Protein AF-A0A5J4P7X7-F1 (afdb_monomer_lite)

InterPro domains:
  IPR032625 Peptidase M64, N-terminal [PF16217] (22-100)
  IPR038171 Peptidase M64, N-terminal domain superfamily [G3DSA:2.60.40.3250] (19-101)

Secondary structure (DSSP, 8-state):
-HHHHHHHHHHHHHS----PPPHHHH--SSEEEEEEEEEE-SS-EEEEEEEEEEESS--S-SSSTT--SS--SEEEEEE-TTT--EEEEEEE--HHHHHT-

Structure (mmCIF, N/CA/C/O backbone):
data_AF-A0A5J4P7X7-F1
#
_entry.id   AF-A0A5J4P7X7-F1
#
loop_
_atom_site.group_PDB
_atom_site.id
_atom_site.type_symbol
_atom_site.label_atom_id
_atom_site.label_alt_id
_atom_site.label_comp_id
_atom_site.label_asym_id
_atom_site.label_entity_id
_atom_site.label_seq_id
_atom_site.pdbx_PDB_ins_code
_atom_site.Cartn_x
_atom_site.Cartn_y
_atom_site.Cartn_z
_atom_site.occupancy
_atom_site.B_iso_or_equiv
_atom_site.auth_seq_id
_atom_site.auth_comp_id
_atom_site.auth_asym_id
_atom_site.auth_atom_id
_atom_site.pdbx_PDB_model_num
ATOM 1 N N . MET A 1 1 ? -49.005 22.487 2.666 1.00 60.72 1 MET A N 1
ATOM 2 C CA . MET A 1 1 ? -48.040 22.102 3.723 1.00 60.72 1 MET A CA 1
ATOM 3 C C . MET A 1 1 ? -47.809 20.592 3.792 1.00 60.72 1 MET A C 1
ATOM 5 O O . MET A 1 1 ? -46.664 20.179 3.690 1.00 60.72 1 MET A O 1
ATOM 9 N N . THR A 1 2 ? -48.849 19.756 3.856 1.00 64.19 2 THR A N 1
ATOM 10 C CA . THR A 1 2 ? -48.732 18.281 3.937 1.00 64.19 2 THR A CA 1
ATOM 11 C C . THR A 1 2 ? -47.931 17.633 2.801 1.00 64.19 2 THR A C 1
ATOM 13 O O . THR A 1 2 ? -47.050 16.832 3.073 1.00 64.19 2 THR A O 1
ATOM 16 N N . LYS A 1 3 ? -48.134 18.042 1.539 1.00 64.25 3 LYS A N 1
ATOM 17 C CA . LYS A 1 3 ? -47.397 17.488 0.378 1.00 64.25 3 LYS A CA 1
ATOM 18 C C . LYS A 1 3 ? -45.883 17.761 0.394 1.00 64.25 3 LYS A C 1
ATOM 20 O O . LYS A 1 3 ? -45.121 16.988 -0.177 1.00 64.25 3 LYS A O 1
ATOM 25 N N . ILE A 1 4 ? -45.452 18.861 1.018 1.00 74.75 4 ILE A N 1
ATOM 26 C CA . ILE A 1 4 ? -44.027 19.205 1.170 1.00 74.75 4 ILE A CA 1
ATOM 27 C C . ILE A 1 4 ? -43.399 18.305 2.234 1.00 74.75 4 ILE A C 1
ATOM 29 O O . ILE A 1 4 ? -42.328 17.750 2.012 1.00 74.75 4 ILE A O 1
ATOM 33 N N . LEU A 1 5 ? -44.116 18.083 3.338 1.00 73.12 5 LEU A N 1
ATOM 34 C CA . LEU A 1 5 ? -43.684 17.200 4.417 1.00 73.12 5 LEU A CA 1
ATOM 35 C C . LEU A 1 5 ? -43.498 15.754 3.927 1.00 73.12 5 LEU A C 1
ATOM 37 O O . LEU A 1 5 ? -42.490 15.124 4.231 1.00 73.12 5 LEU A O 1
ATOM 41 N N . THR A 1 6 ? -44.412 15.257 3.085 1.00 76.69 6 THR A N 1
ATOM 42 C CA . THR A 1 6 ? -44.307 13.911 2.495 1.00 76.69 6 THR A CA 1
ATOM 43 C C . THR A 1 6 ? -43.073 13.759 1.598 1.00 76.69 6 THR A C 1
ATOM 45 O O . THR A 1 6 ? -42.433 12.713 1.616 1.00 76.69 6 THR A O 1
ATOM 48 N N . ARG A 1 7 ? -42.701 14.800 0.837 1.00 79.62 7 ARG A N 1
ATOM 49 C CA . ARG A 1 7 ? -41.510 14.775 -0.034 1.00 79.62 7 ARG A CA 1
ATOM 50 C C . ARG A 1 7 ? -40.202 14.788 0.762 1.00 79.62 7 ARG A C 1
ATOM 52 O O . ARG A 1 7 ? -39.274 14.089 0.379 1.00 79.62 7 ARG A O 1
ATOM 59 N N . ILE A 1 8 ? -40.144 15.528 1.872 1.00 80.56 8 ILE A N 1
ATOM 60 C CA . ILE A 1 8 ? -38.971 15.555 2.767 1.00 80.56 8 ILE A CA 1
ATOM 61 C C . ILE A 1 8 ? -38.749 14.181 3.412 1.00 80.56 8 ILE A C 1
ATOM 63 O O . ILE A 1 8 ? -37.622 13.694 3.442 1.00 80.56 8 ILE A O 1
ATOM 67 N N . ILE A 1 9 ? -39.823 13.526 3.864 1.00 80.62 9 ILE A N 1
ATOM 68 C CA . ILE A 1 9 ? -39.752 12.176 4.444 1.00 80.62 9 ILE A CA 1
ATOM 69 C C . ILE A 1 9 ? -39.254 11.161 3.405 1.00 80.62 9 ILE A C 1
ATOM 71 O O . ILE A 1 9 ? -38.393 10.346 3.719 1.00 80.62 9 ILE A O 1
ATOM 75 N N . LEU A 1 10 ? -39.724 11.246 2.154 1.00 77.56 10 LEU A N 1
ATOM 76 C CA . LEU A 1 10 ? -39.274 10.354 1.079 1.00 77.56 10 LEU A CA 1
ATOM 77 C C . LEU A 1 10 ? -37.773 10.506 0.766 1.00 77.56 10 LEU A C 1
ATOM 79 O O . LEU A 1 10 ? -37.107 9.517 0.480 1.00 77.56 10 LEU A O 1
ATOM 83 N N . ILE A 1 11 ? -37.240 11.732 0.843 1.00 77.81 11 ILE A N 1
ATOM 84 C CA . ILE A 1 11 ? -35.809 12.013 0.647 1.00 77.81 11 ILE A CA 1
ATOM 85 C C . ILE A 1 11 ? -34.979 11.452 1.809 1.00 77.81 11 ILE A C 1
ATOM 87 O O . ILE A 1 11 ? -33.916 10.893 1.561 1.00 77.81 11 ILE A O 1
ATOM 91 N N . LEU A 1 12 ? -35.471 11.536 3.052 1.00 72.19 12 LEU A N 1
ATOM 92 C CA . LEU A 1 12 ? -34.771 10.992 4.223 1.00 72.19 12 LEU A CA 1
ATOM 93 C C . LEU A 1 12 ? -34.607 9.464 4.163 1.00 72.19 12 LEU A C 1
ATOM 95 O O . LEU A 1 12 ? -33.569 8.956 4.567 1.00 72.19 12 LEU A O 1
ATOM 99 N N . PHE A 1 13 ? -35.599 8.742 3.632 1.00 69.81 13 PHE A N 1
ATOM 100 C CA . PHE A 1 13 ? -35.533 7.283 3.453 1.00 69.81 13 PHE A CA 1
ATOM 101 C C . PHE A 1 13 ? -34.703 6.842 2.235 1.00 69.81 13 PHE A C 1
ATOM 103 O O . PHE A 1 13 ? -34.336 5.675 2.143 1.00 69.81 13 PHE A O 1
ATOM 110 N N . ALA A 1 14 ? -34.408 7.751 1.299 1.00 67.31 14 ALA A N 1
ATOM 111 C CA . ALA A 1 14 ? -33.582 7.465 0.124 1.00 67.31 14 ALA A CA 1
ATOM 112 C C . ALA A 1 14 ? -32.073 7.606 0.396 1.00 67.31 14 ALA A C 1
ATOM 114 O O . ALA A 1 14 ? -31.260 7.215 -0.444 1.00 67.31 14 ALA A O 1
ATOM 115 N N . VAL A 1 15 ? -31.684 8.154 1.553 1.00 62.66 15 VAL A N 1
ATOM 116 C CA . VAL A 1 15 ? -30.288 8.171 1.993 1.00 62.66 15 VAL A CA 1
ATOM 117 C C . VAL A 1 15 ? -29.965 6.776 2.531 1.00 62.66 15 VAL A C 1
ATOM 119 O O . VAL A 1 15 ? -30.226 6.477 3.691 1.00 62.66 15 VAL A O 1
ATOM 122 N N . GLY A 1 16 ? -29.477 5.892 1.658 1.00 59.31 16 GLY A N 1
ATOM 123 C CA . GLY A 1 16 ? -28.969 4.577 2.060 1.00 59.31 16 GLY A CA 1
ATOM 124 C C . GLY A 1 16 ? -27.842 4.695 3.090 1.00 59.31 16 GLY A C 1
ATOM 125 O O . GLY A 1 16 ? -27.283 5.777 3.273 1.00 59.31 16 GLY A O 1
ATOM 126 N N . ASP A 1 17 ? -27.511 3.588 3.758 1.00 54.94 17 ASP A N 1
ATOM 127 C CA . ASP A 1 17 ? -26.474 3.546 4.791 1.00 54.94 17 ASP A CA 1
ATOM 128 C C . ASP A 1 17 ? -25.159 4.159 4.285 1.00 54.94 17 ASP A C 1
ATOM 130 O O . ASP A 1 17 ? -24.420 3.569 3.494 1.00 54.94 17 ASP A O 1
ATOM 134 N N . ILE A 1 18 ? -24.854 5.371 4.757 1.00 59.84 18 ILE A N 1
ATOM 135 C CA . ILE A 1 18 ? -23.549 6.011 4.579 1.00 59.84 18 ILE A CA 1
ATOM 136 C C . ILE A 1 18 ? -22.603 5.327 5.570 1.00 59.84 18 ILE A C 1
ATOM 138 O O . ILE A 1 18 ? -22.269 5.859 6.628 1.00 59.84 18 ILE A O 1
ATOM 142 N N . SER A 1 19 ? -22.219 4.091 5.265 1.00 63.44 19 SER A N 1
ATOM 143 C CA . SER A 1 19 ? -21.246 3.347 6.057 1.00 63.44 19 SER A CA 1
ATOM 144 C C . SER A 1 19 ? -19.840 3.728 5.607 1.00 63.44 19 SER A C 1
ATOM 146 O O . SER A 1 19 ? -19.344 3.272 4.579 1.00 63.44 19 SER A O 1
ATOM 148 N N . ALA A 1 20 ? -19.183 4.585 6.384 1.00 74.00 20 ALA A N 1
ATOM 149 C CA . ALA A 1 20 ? -17.744 4.772 6.267 1.00 74.00 20 ALA A CA 1
ATOM 150 C C . ALA A 1 20 ? -17.026 3.581 6.918 1.00 74.00 20 ALA A C 1
ATOM 152 O O . ALA A 1 20 ? -17.395 3.161 8.015 1.00 74.00 20 ALA A O 1
ATOM 153 N N . GLN A 1 21 ? -15.984 3.057 6.267 1.00 87.00 21 GLN A N 1
ATOM 154 C CA . GLN A 1 21 ? -15.155 2.004 6.853 1.00 87.00 21 GLN A CA 1
ATOM 155 C C . GLN A 1 21 ? -14.533 2.497 8.164 1.00 87.00 21 GLN A C 1
ATOM 157 O O . GLN A 1 21 ? -13.897 3.557 8.196 1.00 87.00 21 GLN A O 1
ATOM 162 N N . ASN A 1 22 ? -14.684 1.717 9.234 1.00 92.88 22 ASN A N 1
ATOM 163 C CA . ASN A 1 22 ? -14.021 2.003 10.497 1.00 92.88 22 ASN A CA 1
ATOM 164 C C . ASN A 1 22 ? -12.590 1.447 10.465 1.00 92.88 22 ASN A C 1
ATOM 166 O O . ASN A 1 22 ? -12.374 0.273 10.176 1.00 92.88 22 ASN A O 1
ATOM 170 N N . PHE A 1 23 ? -11.603 2.283 10.791 1.00 95.94 23 PHE A N 1
ATOM 171 C CA . PHE A 1 23 ? -10.198 1.879 10.850 1.00 95.94 23 PHE A CA 1
ATOM 172 C C . PHE A 1 23 ? -9.975 0.644 11.738 1.00 95.94 23 PHE A C 1
ATOM 174 O O . PHE A 1 23 ? -9.254 -0.272 11.349 1.00 95.94 23 PHE A O 1
ATOM 181 N N . THR A 1 24 ? -10.625 0.582 12.904 1.00 96.81 24 THR A N 1
ATOM 182 C CA . THR A 1 24 ? -10.399 -0.494 13.884 1.00 96.81 24 THR A CA 1
ATOM 183 C C . THR A 1 24 ? -11.018 -1.836 13.492 1.00 96.81 24 THR A C 1
ATOM 185 O O . THR A 1 24 ? -10.823 -2.812 14.205 1.00 96.81 24 THR A O 1
ATOM 188 N N . GLU A 1 25 ? -11.777 -1.898 12.395 1.00 96.25 25 GLU A N 1
ATOM 189 C CA . GLU A 1 25 ? -12.351 -3.149 11.883 1.00 96.25 25 GLU A CA 1
ATOM 190 C C . GLU A 1 25 ? -11.269 -4.068 11.294 1.00 96.25 25 GLU A C 1
ATOM 192 O O . GLU A 1 25 ? -11.331 -5.279 11.473 1.00 96.25 25 GLU A O 1
ATOM 197 N N . TYR A 1 26 ? -10.246 -3.489 10.650 1.00 97.06 26 TYR A N 1
ATOM 198 C CA . TYR A 1 26 ? -9.184 -4.245 9.970 1.00 97.06 26 TYR A CA 1
ATOM 199 C C . TYR A 1 26 ? -7.770 -3.904 10.447 1.00 97.06 26 TYR A C 1
ATOM 201 O O . TYR A 1 26 ? -6.840 -4.666 10.182 1.00 97.06 26 TYR A O 1
ATOM 209 N N . PHE A 1 27 ? -7.576 -2.767 11.125 1.00 98.12 27 PHE A N 1
ATOM 210 C CA . PHE A 1 27 ? -6.245 -2.249 11.437 1.00 98.12 27 PHE A CA 1
ATOM 211 C C . PHE A 1 27 ? -6.020 -2.058 12.936 1.00 98.12 27 PHE A C 1
ATOM 213 O O . PHE A 1 27 ? -6.871 -1.556 13.670 1.00 98.12 27 PHE A O 1
ATOM 220 N N . THR A 1 28 ? -4.806 -2.391 13.374 1.00 98.19 28 THR A N 1
ATOM 221 C CA . THR A 1 28 ? -4.260 -1.951 14.664 1.00 98.19 28 THR A CA 1
ATOM 222 C C . THR A 1 28 ? -3.572 -0.596 14.510 1.00 98.19 28 THR A C 1
ATOM 224 O O . THR A 1 28 ? -3.151 -0.248 13.409 1.00 98.19 28 THR A O 1
ATOM 227 N N . ASP A 1 29 ? -3.365 0.142 15.604 1.00 98.44 29 ASP A N 1
ATOM 228 C CA . ASP A 1 29 ? -2.601 1.401 15.593 1.00 98.44 29 ASP A CA 1
ATOM 229 C C . ASP A 1 29 ? -1.082 1.162 15.492 1.00 98.44 29 ASP A C 1
ATOM 231 O O . ASP A 1 29 ? -0.322 1.439 16.415 1.00 98.44 29 ASP A O 1
ATOM 235 N N . LYS A 1 30 ? -0.657 0.560 14.379 1.00 98.56 30 LYS A N 1
ATOM 236 C CA . LYS A 1 30 ? 0.725 0.251 13.993 1.00 98.56 30 LYS A CA 1
ATOM 237 C C . LYS A 1 30 ? 0.831 0.313 12.473 1.00 98.56 30 LYS A C 1
ATOM 239 O O . LYS A 1 30 ? -0.165 0.135 11.776 1.00 98.56 30 LYS A O 1
ATOM 244 N N . THR A 1 31 ? 2.035 0.521 11.949 1.00 98.88 31 THR A N 1
ATOM 245 C CA . THR A 1 31 ? 2.254 0.575 10.494 1.00 98.88 31 THR A CA 1
ATOM 246 C C . THR A 1 31 ? 2.936 -0.691 10.003 1.00 98.88 31 THR A C 1
ATOM 248 O O . THR A 1 31 ? 4.005 -1.036 10.503 1.00 98.88 31 THR A O 1
ATOM 251 N N . LEU A 1 32 ? 2.353 -1.336 8.990 1.00 98.75 32 LEU A N 1
ATOM 252 C CA . LEU A 1 32 ? 3.056 -2.291 8.137 1.00 98.75 32 LEU A CA 1
ATOM 253 C C . LEU A 1 32 ? 3.814 -1.501 7.067 1.00 98.75 32 LEU A C 1
ATOM 255 O O . LEU A 1 32 ? 3.203 -0.951 6.148 1.00 98.75 32 LEU A O 1
ATOM 259 N N . ARG A 1 33 ? 5.136 -1.425 7.203 1.00 98.81 33 ARG A N 1
ATOM 260 C CA . ARG A 1 33 ? 6.016 -0.909 6.157 1.00 98.81 33 ARG A CA 1
ATOM 261 C C . ARG A 1 33 ? 6.397 -2.070 5.245 1.00 98.81 33 ARG A C 1
ATOM 263 O O . ARG A 1 33 ? 6.797 -3.123 5.735 1.00 98.81 33 ARG A O 1
ATOM 270 N N . VAL A 1 34 ? 6.250 -1.864 3.941 1.00 98.81 34 VAL A N 1
ATOM 271 C CA . VAL A 1 34 ? 6.603 -2.848 2.918 1.00 98.81 34 VAL A CA 1
ATOM 272 C C . VAL A 1 34 ? 7.611 -2.214 1.983 1.00 9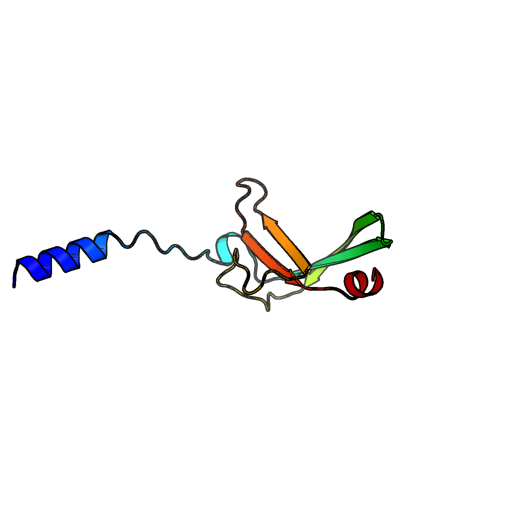8.81 34 VAL A C 1
ATOM 274 O O . VAL A 1 34 ? 7.278 -1.245 1.297 1.00 98.81 34 VAL A O 1
ATOM 277 N N . ASP A 1 35 ? 8.819 -2.758 1.976 1.00 98.81 35 ASP A N 1
ATOM 278 C CA . ASP A 1 35 ? 9.880 -2.326 1.080 1.00 98.81 35 ASP A CA 1
ATOM 279 C C . ASP A 1 35 ? 9.866 -3.233 -0.165 1.00 98.81 35 ASP A C 1
ATOM 281 O O . ASP A 1 35 ? 9.794 -4.463 -0.071 1.00 98.81 35 ASP A O 1
ATOM 285 N N . TYR A 1 36 ? 9.846 -2.610 -1.344 1.00 98.69 36 TYR A N 1
ATOM 286 C CA . TYR A 1 36 ? 9.795 -3.288 -2.638 1.00 98.69 36 TYR A CA 1
ATOM 287 C C . TYR A 1 36 ? 10.987 -2.883 -3.494 1.00 98.69 36 T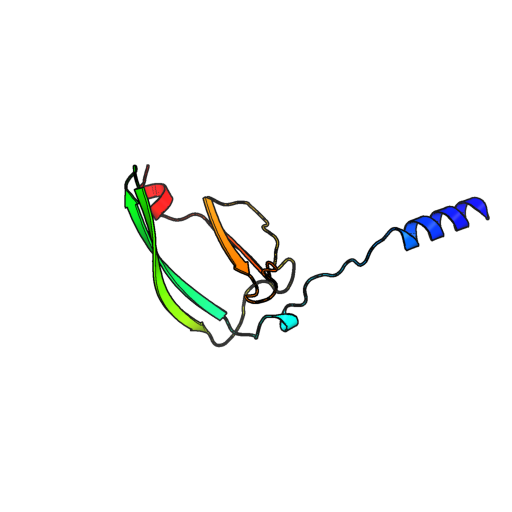YR A C 1
ATOM 289 O O . TYR A 1 36 ? 11.366 -1.711 -3.527 1.00 98.69 36 TYR A O 1
ATOM 297 N N . ILE A 1 37 ? 11.467 -3.827 -4.299 1.00 98.62 37 ILE A N 1
ATOM 298 C CA . ILE A 1 37 ? 12.424 -3.555 -5.368 1.00 98.62 37 ILE A CA 1
ATOM 299 C C . ILE A 1 37 ? 11.662 -3.543 -6.690 1.00 98.62 37 ILE A C 1
ATOM 301 O O . ILE A 1 37 ? 11.080 -4.550 -7.105 1.00 98.62 37 ILE A O 1
ATOM 305 N N . PHE A 1 38 ? 11.677 -2.393 -7.361 1.00 98.62 38 PHE A N 1
ATOM 306 C CA . PHE A 1 38 ? 11.213 -2.281 -8.741 1.00 98.62 38 PHE A CA 1
ATOM 307 C C . PHE A 1 38 ? 12.383 -2.553 -9.673 1.00 98.62 38 PHE A C 1
ATOM 309 O O . PHE A 1 38 ? 13.447 -1.948 -9.548 1.00 98.62 38 PHE A O 1
ATOM 316 N N . THR A 1 39 ? 12.187 -3.483 -10.596 1.00 98.19 39 THR A N 1
ATOM 317 C CA . THR A 1 39 ? 13.225 -3.942 -11.520 1.00 98.19 39 THR A CA 1
ATOM 318 C C . THR A 1 39 ? 12.706 -3.888 -12.942 1.00 98.19 39 THR A C 1
ATOM 320 O O . THR A 1 39 ? 11.499 -3.966 -13.173 1.00 98.19 39 THR A O 1
ATOM 323 N N . GLY A 1 40 ? 13.614 -3.786 -13.905 1.00 97.62 40 GLY A N 1
ATOM 324 C CA . GLY A 1 40 ? 13.248 -3.888 -15.306 1.00 97.62 40 GLY A CA 1
ATOM 325 C C . GLY A 1 40 ? 14.047 -2.979 -16.217 1.00 97.62 40 GLY A C 1
ATOM 326 O O . GLY A 1 40 ? 15.136 -2.517 -15.887 1.00 97.62 40 GLY A O 1
ATOM 327 N N . ASN A 1 41 ? 13.469 -2.755 -17.386 1.00 97.25 41 ASN A N 1
ATOM 328 C CA . ASN A 1 41 ? 13.908 -1.846 -18.437 1.00 97.25 41 ASN A CA 1
ATOM 329 C C . ASN A 1 41 ? 12.668 -1.392 -19.231 1.00 97.25 41 ASN A C 1
ATOM 331 O O . ASN A 1 41 ? 11.547 -1.732 -18.859 1.00 97.25 41 ASN A O 1
ATOM 335 N N . ALA A 1 42 ? 12.846 -0.673 -20.341 1.00 96.56 42 ALA A N 1
ATOM 336 C CA . ALA A 1 42 ? 11.737 -0.161 -21.155 1.00 96.56 42 ALA A CA 1
ATOM 337 C C . ALA A 1 42 ? 10.769 -1.238 -21.703 1.00 96.56 42 ALA A C 1
ATOM 339 O O . ALA A 1 42 ? 9.634 -0.921 -22.046 1.00 96.56 42 ALA A O 1
ATOM 340 N N . VAL A 1 43 ? 11.182 -2.509 -21.783 1.00 97.00 43 VAL A N 1
ATOM 341 C CA . VAL A 1 43 ? 10.370 -3.605 -22.348 1.00 97.00 43 VAL A CA 1
ATOM 342 C C . VAL A 1 43 ? 9.644 -4.407 -21.269 1.00 97.00 43 VAL A C 1
ATOM 344 O O . VAL A 1 43 ? 8.518 -4.851 -21.489 1.00 97.00 43 VAL A O 1
ATOM 347 N N . ARG A 1 44 ? 10.277 -4.627 -20.112 1.00 97.44 44 ARG A N 1
ATOM 348 C CA . ARG A 1 44 ? 9.722 -5.456 -19.035 1.00 97.44 44 ARG A CA 1
ATOM 349 C C . ARG A 1 44 ? 10.025 -4.861 -17.670 1.00 97.44 44 ARG A C 1
ATOM 351 O O . ARG A 1 44 ? 11.169 -4.499 -17.407 1.00 97.44 44 ARG A O 1
ATOM 358 N N . GLN A 1 45 ? 9.014 -4.832 -16.804 1.00 98.12 45 GLN A N 1
ATOM 359 C CA . GLN A 1 45 ? 9.120 -4.398 -15.416 1.00 98.12 45 GLN A CA 1
ATOM 360 C C . GLN A 1 45 ? 8.535 -5.463 -14.484 1.00 98.12 45 GLN A C 1
ATOM 362 O O . GLN A 1 45 ? 7.486 -6.036 -14.774 1.00 98.12 45 GLN A O 1
ATOM 367 N N . ASP A 1 46 ? 9.202 -5.706 -13.362 1.00 98.25 46 ASP A N 1
ATOM 368 C CA . ASP A 1 46 ? 8.786 -6.661 -12.336 1.00 98.25 46 ASP A CA 1
ATOM 369 C C . ASP A 1 46 ? 8.962 -6.022 -10.941 1.00 98.25 46 ASP A C 1
ATOM 371 O O . ASP A 1 46 ? 9.838 -5.174 -10.731 1.00 98.25 46 ASP A O 1
ATOM 375 N N . ILE A 1 47 ? 8.132 -6.433 -9.978 1.00 98.50 47 ILE A N 1
ATOM 376 C CA . ILE A 1 47 ? 8.141 -5.938 -8.592 1.00 98.50 47 ILE A CA 1
ATOM 377 C C . ILE A 1 47 ? 8.389 -7.119 -7.655 1.00 98.50 47 ILE A C 1
ATOM 379 O O . ILE A 1 47 ? 7.654 -8.106 -7.703 1.00 98.50 47 ILE A O 1
ATOM 383 N N . TYR A 1 48 ? 9.378 -6.994 -6.772 1.00 98.56 48 TYR A N 1
ATOM 384 C CA . TYR A 1 48 ? 9.715 -8.012 -5.775 1.00 98.56 48 TYR A CA 1
ATOM 385 C C . TYR A 1 48 ? 9.606 -7.442 -4.360 1.00 98.56 48 TYR A C 1
ATOM 387 O O . TYR A 1 48 ? 9.924 -6.277 -4.128 1.00 98.56 48 TYR A O 1
ATOM 395 N N . LEU A 1 49 ? 9.147 -8.267 -3.417 1.00 98.69 49 LEU A N 1
ATOM 396 C CA . LEU A 1 49 ? 9.159 -7.943 -1.991 1.00 98.69 49 LEU A CA 1
ATOM 397 C C . LEU A 1 49 ? 10.594 -8.043 -1.461 1.00 98.69 49 LEU A C 1
ATOM 399 O O . LEU A 1 49 ? 11.237 -9.074 -1.659 1.00 98.69 49 LEU A O 1
ATOM 403 N N . GLU A 1 50 ? 11.062 -7.004 -0.776 1.00 98.56 50 GLU A N 1
ATOM 404 C CA . GLU A 1 50 ? 12.361 -6.995 -0.097 1.00 98.56 50 GLU A CA 1
ATOM 405 C C . GLU A 1 50 ? 12.192 -7.323 1.386 1.00 98.56 50 GLU A C 1
ATOM 407 O O . GLU A 1 50 ? 12.679 -8.350 1.858 1.00 98.56 50 GLU A O 1
ATOM 412 N N . GLU A 1 51 ? 11.441 -6.489 2.108 1.00 98.75 51 GLU A N 1
ATOM 413 C CA . GLU A 1 51 ? 11.294 -6.596 3.557 1.00 98.75 51 GLU A CA 1
ATOM 414 C C . GLU A 1 51 ? 9.899 -6.156 4.031 1.00 98.75 51 GLU A C 1
ATOM 416 O O . GLU A 1 51 ? 9.225 -5.317 3.424 1.00 98.75 51 GLU A O 1
ATOM 421 N N . LEU A 1 52 ? 9.469 -6.740 5.153 1.00 98.88 52 LEU A N 1
ATOM 422 C CA . LEU A 1 52 ? 8.313 -6.304 5.928 1.00 98.88 52 LEU A CA 1
ATOM 423 C C . LEU A 1 52 ? 8.771 -5.857 7.315 1.00 98.88 52 LEU A C 1
ATOM 425 O O . LEU A 1 52 ? 9.373 -6.636 8.054 1.00 98.88 52 LEU A O 1
ATOM 429 N N . SER A 1 53 ? 8.404 -4.640 7.705 1.00 98.69 53 SER A N 1
ATOM 430 C CA . SER A 1 53 ? 8.712 -4.101 9.032 1.00 98.69 53 SER A CA 1
ATOM 431 C C . SER A 1 53 ? 7.455 -3.569 9.721 1.00 98.69 53 SER A C 1
ATOM 433 O O . SER A 1 53 ? 6.496 -3.139 9.076 1.00 98.69 53 SER A O 1
ATOM 435 N N . GLN A 1 54 ? 7.466 -3.549 11.056 1.00 98.69 54 GLN A N 1
ATOM 436 C CA . GLN A 1 54 ? 6.391 -2.978 11.869 1.00 98.69 54 GLN A CA 1
ATOM 437 C C . GLN A 1 54 ? 6.875 -1.719 12.593 1.00 98.69 54 GLN A C 1
ATOM 439 O O . GLN A 1 54 ? 7.839 -1.776 13.355 1.00 98.69 54 GLN A O 1
ATOM 444 N N . LEU A 1 55 ? 6.160 -0.606 12.426 1.00 98.62 55 LEU A N 1
ATOM 445 C CA . LEU A 1 55 ? 6.386 0.621 13.200 1.00 98.62 55 LEU A CA 1
ATOM 446 C C . LEU A 1 55 ? 5.380 0.723 14.360 1.00 98.62 55 LEU A C 1
ATOM 448 O O . LEU A 1 55 ? 4.266 0.200 14.248 1.00 98.62 55 LEU A O 1
ATOM 452 N N . PRO A 1 56 ? 5.739 1.391 15.472 1.00 98.12 56 PRO A N 1
ATOM 453 C CA . PRO A 1 56 ? 4.963 1.341 16.713 1.00 98.12 56 PRO A CA 1
ATOM 454 C C . PRO A 1 56 ? 3.604 2.054 16.669 1.00 98.12 56 PRO A C 1
ATOM 456 O O . PRO A 1 56 ? 2.798 1.804 17.558 1.00 98.12 56 PRO A O 1
ATOM 459 N N . SER A 1 57 ? 3.340 2.915 15.680 1.00 98.25 57 SER A N 1
ATOM 460 C CA . SER A 1 57 ? 2.074 3.652 15.539 1.00 98.25 57 SER A CA 1
ATOM 461 C C . SER A 1 57 ? 1.636 3.801 14.078 1.00 98.25 57 SER A C 1
ATOM 463 O O . SER A 1 57 ? 2.451 3.644 13.159 1.00 98.25 57 SER A O 1
ATOM 465 N N . TRP A 1 58 ? 0.348 4.090 13.853 1.00 98.56 58 TRP A N 1
ATOM 466 C CA . TRP A 1 58 ? -0.208 4.447 12.545 1.00 98.56 58 TRP A CA 1
ATOM 467 C C . TRP A 1 58 ? -0.424 5.962 12.434 1.00 98.56 58 TRP A C 1
ATOM 469 O O . TRP A 1 58 ? -1.346 6.528 13.025 1.00 98.56 58 TRP A O 1
ATOM 479 N N . ALA A 1 59 ? 0.408 6.621 11.626 1.00 98.38 59 ALA A N 1
ATOM 480 C CA . ALA A 1 59 ? 0.319 8.063 11.368 1.00 98.38 59 ALA A CA 1
ATOM 481 C C . ALA A 1 59 ? -0.518 8.424 10.122 1.00 98.38 59 ALA A C 1
ATOM 483 O O . ALA A 1 59 ? -0.653 9.598 9.784 1.00 98.38 59 ALA A O 1
ATOM 484 N N . GLY A 1 60 ? -1.043 7.428 9.403 1.00 97.44 60 GLY A N 1
ATOM 485 C CA . GLY A 1 60 ? -1.770 7.637 8.154 1.00 97.44 60 GLY A CA 1
ATOM 486 C C . GLY A 1 60 ? -3.256 7.953 8.339 1.00 97.44 60 GLY A C 1
ATOM 487 O O . GLY A 1 60 ? -3.754 8.225 9.433 1.00 97.44 60 GLY A O 1
ATOM 488 N N . ARG A 1 61 ? -4.004 7.894 7.232 1.00 97.06 61 ARG A N 1
ATOM 489 C CA . ARG A 1 61 ? -5.445 8.188 7.231 1.00 97.06 61 ARG A CA 1
ATOM 490 C C . ARG A 1 61 ? -6.242 7.159 8.040 1.00 97.06 61 ARG A C 1
ATOM 492 O O . ARG A 1 61 ? -5.892 5.984 8.081 1.00 97.06 61 ARG A O 1
ATOM 499 N N . ARG A 1 62 ? -7.348 7.606 8.638 1.00 97.00 62 ARG A N 1
ATOM 500 C CA . ARG A 1 62 ? -8.326 6.758 9.353 1.00 97.00 62 ARG A CA 1
ATOM 501 C C . ARG A 1 62 ? -9.717 6.763 8.709 1.00 97.00 62 ARG A C 1
ATOM 503 O O . ARG A 1 62 ? -10.611 6.072 9.175 1.00 97.00 62 ARG A O 1
ATOM 510 N N . THR A 1 63 ? -9.892 7.539 7.642 1.00 95.62 63 THR A N 1
ATOM 511 C CA . THR A 1 63 ? -11.128 7.673 6.859 1.00 95.62 63 THR A CA 1
ATOM 512 C C . THR A 1 63 ? -10.795 7.623 5.369 1.00 95.62 63 THR A C 1
ATOM 514 O O . THR A 1 63 ? -9.624 7.766 5.001 1.00 95.62 63 THR A O 1
ATOM 517 N N . ARG A 1 64 ? -11.807 7.394 4.512 1.00 95.56 64 ARG A N 1
ATOM 518 C CA . ARG A 1 64 ? -11.631 7.198 3.056 1.00 95.56 64 ARG A CA 1
ATOM 519 C C . ARG A 1 64 ? -10.546 6.152 2.763 1.00 95.56 64 ARG A C 1
ATOM 521 O O . ARG A 1 64 ? -9.599 6.366 2.008 1.00 95.56 64 ARG A O 1
ATOM 528 N N . LEU A 1 65 ? -10.617 5.034 3.486 1.00 97.25 65 LEU A N 1
ATOM 529 C CA . LEU A 1 65 ? -9.572 4.014 3.514 1.00 97.25 65 LEU A CA 1
ATOM 530 C C . LEU A 1 65 ? -9.482 3.255 2.185 1.00 97.25 65 LEU A C 1
ATOM 532 O O . LEU A 1 65 ? -8.382 2.955 1.748 1.00 97.25 65 LEU A O 1
ATOM 536 N N . SER A 1 66 ? -10.575 3.017 1.475 1.00 96.44 66 SER A N 1
ATOM 537 C CA . SER A 1 66 ? -10.573 2.300 0.190 1.00 96.44 66 SER A CA 1
ATOM 538 C C . SER A 1 66 ? -10.558 3.218 -1.044 1.00 96.44 66 SER A C 1
ATOM 540 O O . SER A 1 66 ? -10.701 2.745 -2.171 1.00 96.44 66 SER A O 1
ATOM 542 N N . GLU A 1 67 ? -10.344 4.523 -0.856 1.00 96.00 67 GLU A N 1
ATOM 543 C CA . GLU A 1 67 ? -10.424 5.543 -1.907 1.00 96.00 67 GLU A CA 1
ATOM 544 C C . GLU A 1 67 ? -9.045 6.101 -2.286 1.00 96.00 67 GLU A C 1
ATOM 546 O O . GLU A 1 67 ? -8.099 6.069 -1.496 1.00 96.00 67 GLU A O 1
ATOM 551 N N . LEU A 1 68 ? -8.941 6.653 -3.500 1.00 97.81 68 LEU A N 1
ATOM 552 C CA . LEU A 1 68 ? -7.770 7.399 -3.954 1.00 97.81 68 LEU A CA 1
ATOM 553 C C . LEU A 1 68 ? -8.109 8.878 -4.148 1.00 97.81 68 LEU A C 1
ATOM 555 O O . LEU A 1 68 ? -9.072 9.173 -4.853 1.00 97.81 68 LEU A O 1
ATOM 559 N N . PRO A 1 69 ? -7.298 9.808 -3.612 1.00 96.62 69 PRO A N 1
ATOM 560 C CA . PRO A 1 69 ? -7.435 11.220 -3.953 1.00 96.62 69 PRO A CA 1
ATOM 561 C C . PRO A 1 69 ? -6.959 11.522 -5.383 1.00 96.62 69 PRO A C 1
ATOM 563 O O . PRO A 1 69 ? -7.458 12.453 -6.002 1.00 96.62 69 PRO A O 1
ATOM 566 N N . LEU A 1 70 ? -5.997 10.746 -5.898 1.00 98.06 70 LEU A N 1
ATOM 567 C CA . LEU A 1 70 ? -5.429 10.833 -7.247 1.00 98.06 70 LEU A CA 1
ATOM 568 C C . LEU A 1 70 ? -5.044 9.427 -7.722 1.00 98.06 70 LEU A C 1
ATOM 570 O O . LEU A 1 70 ? -4.674 8.591 -6.897 1.00 98.06 70 LEU A O 1
ATOM 574 N N . GLU A 1 71 ? -5.074 9.166 -9.030 1.00 97.62 71 GLU A N 1
ATOM 575 C CA . GLU A 1 71 ? -4.715 7.847 -9.581 1.00 97.62 71 GLU A CA 1
ATOM 576 C C . GLU A 1 71 ? -3.246 7.467 -9.352 1.00 97.62 71 GLU A C 1
ATOM 578 O O . GLU A 1 71 ? -2.984 6.335 -8.943 1.00 97.62 71 GLU A O 1
ATOM 583 N N . GLY A 1 72 ? -2.317 8.409 -9.568 1.00 97.31 72 GLY A N 1
ATOM 584 C CA . GLY A 1 72 ? -0.867 8.166 -9.565 1.00 97.31 72 GLY A CA 1
ATOM 585 C C . GLY A 1 72 ? -0.397 7.246 -10.702 1.00 97.31 72 GLY A C 1
ATOM 586 O O . GLY A 1 72 ? -1.210 6.682 -11.429 1.00 97.31 72 GLY A O 1
ATOM 587 N N . ASN A 1 73 ? 0.921 7.071 -10.841 1.00 97.38 73 ASN A N 1
ATOM 588 C CA . ASN A 1 73 ? 1.501 6.121 -11.807 1.00 97.38 73 ASN A CA 1
ATOM 589 C C . ASN A 1 73 ? 1.638 4.702 -11.223 1.00 97.38 73 ASN A C 1
ATOM 591 O O . ASN A 1 73 ? 1.842 3.739 -11.957 1.00 97.38 73 ASN A O 1
ATOM 595 N N . GLY A 1 74 ? 1.521 4.565 -9.901 1.00 97.62 74 GLY A N 1
ATOM 596 C CA . GLY A 1 74 ? 1.488 3.298 -9.179 1.00 97.62 74 GLY A CA 1
ATOM 597 C C . GLY A 1 74 ? 0.442 3.320 -8.067 1.00 97.62 74 GLY A C 1
ATOM 598 O O . GLY A 1 74 ? 0.145 4.367 -7.487 1.00 97.62 74 GLY A O 1
ATOM 599 N N . GLN A 1 75 ? -0.131 2.155 -7.761 1.00 98.62 75 GLN A N 1
ATOM 600 C CA . GLN A 1 75 ? -1.148 1.993 -6.721 1.00 98.62 75 GLN A CA 1
ATOM 601 C C . GLN A 1 75 ? -0.834 0.780 -5.845 1.00 98.62 75 GLN A C 1
ATOM 603 O O . GLN A 1 75 ? -0.474 -0.282 -6.344 1.00 98.62 75 GLN A O 1
ATOM 608 N N . ILE A 1 76 ? -1.039 0.925 -4.538 1.00 98.62 76 ILE A N 1
ATOM 609 C CA . ILE A 1 76 ? -1.062 -0.180 -3.576 1.00 98.62 76 ILE A CA 1
ATOM 610 C C . ILE A 1 76 ? -2.510 -0.370 -3.133 1.00 98.62 76 ILE A C 1
ATOM 612 O O . ILE A 1 76 ? -3.145 0.562 -2.630 1.00 98.62 76 ILE A O 1
ATOM 616 N N . ILE A 1 77 ? -3.029 -1.584 -3.321 1.00 98.62 77 ILE A N 1
ATOM 617 C CA . ILE A 1 77 ? -4.390 -1.978 -2.946 1.00 98.62 77 ILE A CA 1
ATOM 618 C C . ILE A 1 77 ? -4.295 -3.118 -1.936 1.00 98.62 77 ILE A C 1
ATOM 620 O O . ILE A 1 77 ? -3.947 -4.242 -2.290 1.00 98.62 77 ILE A O 1
ATOM 624 N N . MET A 1 78 ? -4.638 -2.838 -0.684 1.00 98.56 78 MET A N 1
ATOM 625 C CA . MET A 1 78 ? -4.750 -3.844 0.364 1.00 98.56 78 MET A CA 1
ATOM 626 C C . MET A 1 78 ? -6.180 -4.371 0.414 1.00 98.56 78 MET A C 1
ATOM 628 O O . MET A 1 78 ? -7.147 -3.597 0.435 1.00 98.56 78 MET A O 1
ATOM 632 N N . LYS A 1 79 ? -6.307 -5.695 0.440 1.00 98.50 79 LYS A N 1
ATOM 633 C CA . LYS A 1 79 ? -7.586 -6.391 0.535 1.00 98.50 79 LYS A CA 1
ATOM 634 C C . LYS A 1 79 ? -7.593 -7.310 1.741 1.00 98.50 79 LYS A C 1
ATOM 636 O O . LYS A 1 79 ? -6.575 -7.940 2.022 1.00 98.50 79 LYS A O 1
ATOM 641 N N . ASP A 1 80 ? -8.743 -7.416 2.395 1.00 98.06 80 ASP A N 1
ATOM 642 C CA . ASP A 1 80 ? -8.970 -8.497 3.345 1.00 98.06 80 ASP A CA 1
ATOM 643 C C . ASP A 1 80 ? -8.832 -9.847 2.626 1.00 98.06 80 ASP A C 1
ATOM 645 O O . ASP A 1 80 ? -9.293 -10.026 1.491 1.00 98.06 80 ASP A O 1
ATOM 649 N N . LEU A 1 81 ? -8.160 -10.802 3.264 1.00 97.75 81 LEU A N 1
ATOM 650 C CA . LEU A 1 81 ? -7.833 -12.066 2.615 1.00 97.75 81 LEU A CA 1
ATOM 651 C C . LEU A 1 81 ? -9.073 -12.942 2.409 1.00 97.75 81 LEU A C 1
ATOM 653 O O . LEU A 1 81 ? -9.121 -13.671 1.414 1.00 97.75 81 LEU A O 1
ATOM 657 N N . HIS A 1 82 ? -10.054 -12.879 3.309 1.00 97.06 82 HIS A N 1
ATOM 658 C CA . HIS A 1 82 ? -11.233 -13.736 3.274 1.00 97.06 82 HIS A CA 1
ATOM 659 C C . HIS A 1 82 ? -12.306 -13.174 2.337 1.00 97.06 82 HIS A C 1
ATOM 661 O O . HIS A 1 82 ? -12.714 -13.845 1.390 1.00 97.06 82 HIS A O 1
ATOM 667 N N . THR A 1 83 ? -12.709 -11.922 2.551 1.00 97.44 83 THR A N 1
ATOM 668 C CA . THR A 1 83 ? -13.802 -11.272 1.811 1.00 97.44 83 THR A CA 1
ATOM 669 C C . THR A 1 83 ? -13.348 -10.667 0.486 1.00 97.44 83 THR A C 1
ATOM 671 O O . THR A 1 83 ? -14.176 -10.364 -0.371 1.00 97.44 83 THR A O 1
ATOM 674 N N . LYS A 1 84 ? -12.033 -10.469 0.303 1.00 97.12 84 LYS A N 1
ATOM 675 C CA . LYS A 1 84 ? -11.430 -9.727 -0.823 1.00 97.12 84 LYS A CA 1
ATOM 676 C C . LYS A 1 84 ? -11.847 -8.255 -0.894 1.00 97.12 84 LYS A C 1
ATOM 678 O O . LYS A 1 84 ? -11.524 -7.582 -1.880 1.00 97.12 84 LYS A O 1
ATOM 683 N N . GLN A 1 85 ? -1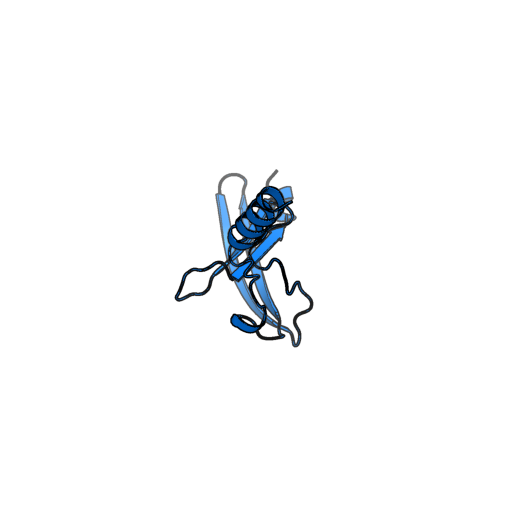2.506 -7.740 0.143 1.00 96.50 85 GLN A N 1
ATOM 684 C CA . GLN A 1 85 ? -12.869 -6.334 0.258 1.00 96.50 85 GLN A CA 1
ATOM 685 C C . GLN A 1 85 ? -11.610 -5.466 0.269 1.00 96.50 85 GLN A C 1
ATOM 687 O O . GLN A 1 85 ? -10.636 -5.788 0.944 1.00 96.50 85 GLN A O 1
ATOM 692 N N . CYS A 1 86 ? -11.614 -4.356 -0.474 1.00 97.44 86 CYS A N 1
ATOM 693 C CA . CYS A 1 86 ? -10.543 -3.368 -0.377 1.00 97.44 86 CYS A CA 1
ATOM 694 C C . CYS A 1 86 ? -10.645 -2.638 0.962 1.00 97.44 86 CYS A C 1
ATOM 696 O O . CYS A 1 86 ? -11.654 -1.991 1.234 1.00 97.44 86 CYS A O 1
ATOM 698 N N . ILE A 1 87 ? -9.592 -2.745 1.770 1.00 97.69 87 ILE A N 1
ATOM 699 C CA . ILE A 1 87 ? -9.539 -2.187 3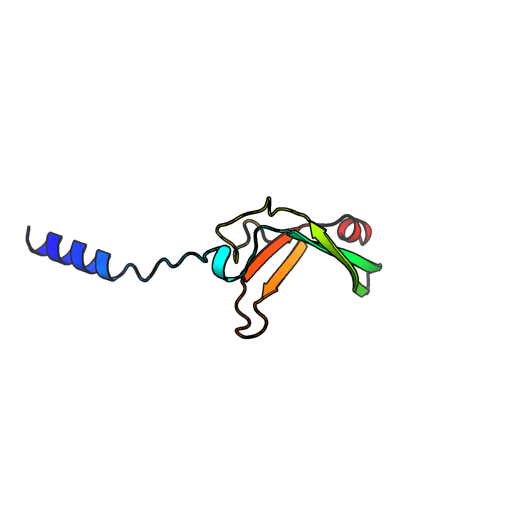.124 1.00 97.69 87 ILE A CA 1
ATOM 700 C C . ILE A 1 87 ? -8.564 -1.014 3.239 1.00 97.69 87 ILE A C 1
ATOM 702 O O . ILE A 1 87 ? -8.682 -0.225 4.169 1.00 97.69 87 ILE A O 1
ATOM 706 N N . TYR A 1 88 ? -7.616 -0.874 2.303 1.00 98.44 88 TYR A N 1
ATOM 707 C CA . TYR A 1 88 ? -6.733 0.289 2.199 1.00 98.44 88 TYR A CA 1
ATOM 708 C C . TYR A 1 88 ? -6.274 0.501 0.748 1.00 98.44 88 TYR A C 1
ATOM 710 O O . TYR A 1 88 ? -5.875 -0.458 0.089 1.00 98.44 88 TYR A O 1
ATOM 718 N N . LYS A 1 89 ? -6.267 1.741 0.246 1.00 98.25 89 LYS A N 1
ATOM 719 C CA . LYS A 1 89 ? -5.737 2.092 -1.080 1.00 98.25 89 LYS A CA 1
ATOM 720 C C . LYS A 1 89 ? -4.833 3.330 -1.054 1.00 98.25 89 LYS A C 1
ATOM 722 O O . LYS A 1 89 ? -5.160 4.327 -0.428 1.00 98.25 89 LYS A O 1
ATOM 727 N N . THR A 1 90 ? -3.674 3.312 -1.699 1.00 98.69 90 THR A N 1
ATOM 728 C CA . THR A 1 90 ? -2.838 4.520 -1.840 1.00 98.69 90 THR A CA 1
ATOM 729 C C . THR A 1 90 ? -2.176 4.553 -3.204 1.00 98.69 90 THR A C 1
ATOM 731 O O . THR A 1 90 ? -1.934 3.499 -3.789 1.00 98.69 90 THR A O 1
ATOM 734 N N . SER A 1 91 ? -1.911 5.747 -3.719 1.00 98.69 91 SER A N 1
ATOM 735 C CA . SER A 1 91 ? -1.233 5.964 -4.994 1.00 98.69 91 SER A CA 1
ATOM 736 C C . SER A 1 91 ? 0.093 6.686 -4.792 1.00 98.69 91 SER A C 1
ATOM 738 O O . SER A 1 91 ? 0.330 7.286 -3.740 1.00 98.69 91 SER A O 1
ATOM 740 N N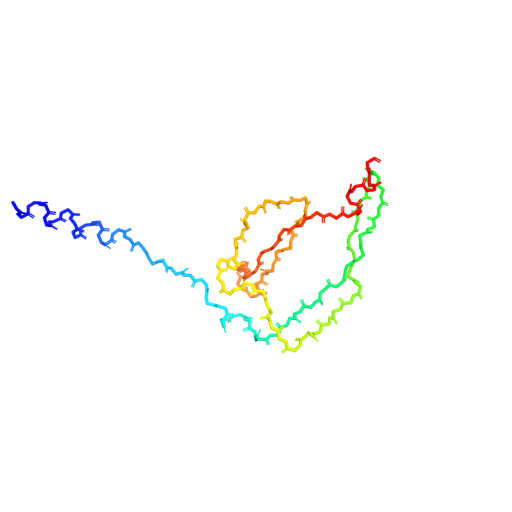 . PHE A 1 92 ? 0.977 6.568 -5.779 1.00 98.56 92 PHE A N 1
ATOM 741 C CA . PHE A 1 92 ? 2.299 7.186 -5.796 1.00 98.56 92 PHE A CA 1
ATOM 742 C C . PHE A 1 92 ? 2.828 7.283 -7.239 1.00 98.56 92 PHE A C 1
ATOM 744 O O . PHE A 1 92 ? 2.233 6.753 -8.177 1.00 98.56 92 PHE A O 1
ATOM 751 N N . SER A 1 93 ? 3.971 7.943 -7.393 1.00 98.00 93 SER A N 1
ATOM 752 C CA . SER A 1 93 ? 4.877 7.820 -8.542 1.00 98.00 93 SER A CA 1
ATOM 753 C C . SER A 1 93 ? 6.275 7.514 -8.004 1.00 98.00 93 SER A C 1
ATOM 755 O O . SER A 1 93 ? 6.515 7.666 -6.804 1.00 98.00 93 SER A O 1
ATOM 757 N N . SER A 1 94 ? 7.191 7.038 -8.845 1.00 97.75 94 SER A N 1
ATOM 758 C CA . SER A 1 94 ? 8.515 6.599 -8.396 1.00 97.75 94 SER A CA 1
ATOM 759 C C . SER A 1 94 ? 9.624 7.085 -9.318 1.00 97.75 94 SER A C 1
ATOM 761 O O . SER A 1 94 ? 9.423 7.237 -10.520 1.00 97.75 94 SER A O 1
ATOM 7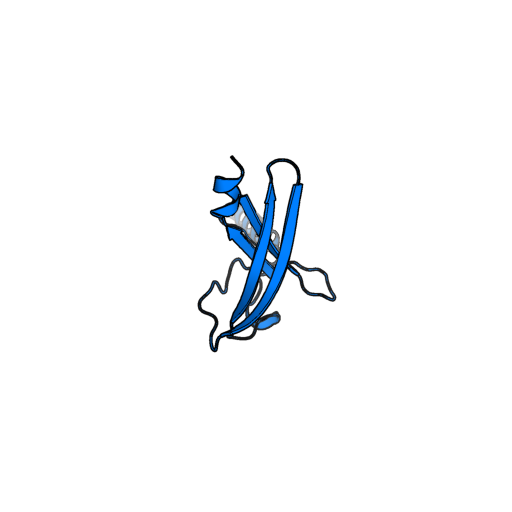63 N N . LEU A 1 95 ? 10.823 7.234 -8.751 1.00 98.31 95 LEU A N 1
ATOM 764 C CA . LEU A 1 95 ? 12.036 7.519 -9.518 1.00 98.31 95 LEU A CA 1
ATOM 765 C C . LEU A 1 95 ? 12.327 6.425 -10.559 1.00 98.31 95 LEU A C 1
ATOM 767 O O . LEU A 1 95 ? 12.823 6.715 -11.638 1.00 98.31 95 LEU A O 1
ATOM 771 N N . PHE A 1 96 ? 11.968 5.169 -10.267 1.00 98.06 96 PHE A N 1
ATOM 772 C CA . PHE A 1 96 ? 12.061 4.075 -11.236 1.00 98.06 96 PHE A CA 1
ATOM 773 C C . PHE A 1 96 ? 11.228 4.350 -12.495 1.00 98.06 96 PHE A C 1
ATOM 775 O O . PHE A 1 96 ? 11.700 4.099 -13.596 1.00 98.06 96 PHE A O 1
ATOM 782 N N . TYR A 1 97 ? 10.016 4.896 -12.345 1.00 94.88 97 TYR A N 1
ATOM 783 C CA . TYR A 1 97 ? 9.170 5.233 -13.491 1.00 94.88 97 TYR A CA 1
ATOM 784 C C . TYR A 1 97 ? 9.782 6.346 -14.352 1.00 94.88 97 TYR A C 1
ATOM 786 O O . TYR A 1 97 ? 9.684 6.288 -15.572 1.00 94.88 97 TYR A O 1
ATOM 794 N N . GLU A 1 98 ? 10.447 7.327 -13.736 1.00 97.62 98 GLU A N 1
ATOM 795 C CA . GLU A 1 98 ? 11.195 8.357 -14.471 1.00 97.62 98 GLU A CA 1
ATOM 796 C C . GLU A 1 98 ? 12.418 7.775 -15.190 1.00 97.62 98 GLU A C 1
ATOM 798 O O . GLU A 1 98 ? 12.696 8.145 -16.324 1.00 97.62 98 GLU A O 1
ATOM 803 N N . TRP A 1 99 ? 13.129 6.839 -14.555 1.00 98.06 99 TRP A N 1
ATOM 804 C CA . TRP A 1 99 ? 14.316 6.194 -15.125 1.00 98.06 99 TRP A CA 1
ATOM 805 C C . TRP A 1 99 ? 14.023 5.329 -16.363 1.00 98.06 99 TRP A C 1
ATOM 807 O O . TRP A 1 99 ? 14.912 5.123 -17.183 1.00 98.06 99 TRP A O 1
ATOM 817 N N . LEU A 1 100 ? 12.797 4.820 -16.514 1.00 95.75 100 LEU A N 1
ATOM 818 C CA . LEU A 1 100 ? 12.394 4.012 -17.672 1.00 95.75 100 LEU A CA 1
ATOM 819 C C . LEU A 1 100 ? 12.248 4.807 -18.983 1.00 95.75 100 LEU A C 1
ATOM 821 O O . LEU A 1 100 ? 12.062 4.175 -20.026 1.00 95.75 100 LEU A O 1
ATOM 825 N N . ALA A 1 101 ? 12.261 6.142 -18.914 1.00 78.56 101 ALA A N 1
ATOM 826 C CA . ALA A 1 101 ? 12.038 7.045 -20.043 1.00 78.56 101 ALA A CA 1
ATOM 827 C C . ALA A 1 101 ? 13.198 7.082 -21.052 1.00 78.56 101 ALA A C 1
ATOM 829 O O . ALA A 1 101 ? 14.376 6.993 -20.636 1.00 78.56 101 ALA A O 1
#

Foldseek 3Di:
DVVVVVVVVVVVVPPPPPDWDAQVVPDDFKDWDWDWDWDDALPDIDIDTDDTDIGPGDPDDRTPAQDEPDAEPDKDFDADPPPRHGRHIYYYYDPVVVVRD

Radius of gyration: 20.73 Å; chains: 1; bounding box: 63×36×39 Å

Organism: NCBI:txid433724

Sequence (101 aa):
MTKILTRIILILFAVGDISAQNFTEYFTDKTLRVDYIFTGNAVRQDIYLEELSQLPSWAGRRTRLSELPLEGNGQIIMKDLHTKQCIYKTSFSSLFYEWLA

pLDDT: mean 91.89, std 11.82, range [54.94, 98.88]